Protein AF-A0A921LUE5-F1 (afdb_monomer)

Foldseek 3Di:
DFAEFADQDPVRHDFDFPAADPCLVQLLLLVVPDDFDDFDPAFDQDPVVRGTDPHTWTWDDDPRHIYTVNSSVRCVPTVGHTDPVVVVVSNVRRDDD

Structure (mmCIF, N/CA/C/O backbone):
data_AF-A0A921LUE5-F1
#
_entry.id   AF-A0A921LUE5-F1
#
loop_
_atom_site.group_PDB
_atom_site.id
_atom_site.type_symbol
_atom_site.label_atom_id
_atom_site.label_alt_id
_atom_site.label_comp_id
_atom_site.label_asym_id
_atom_site.label_entity_id
_atom_site.label_seq_id
_atom_site.pdbx_PDB_ins_code
_atom_site.Cartn_x
_atom_site.Cartn_y
_atom_site.Cartn_z
_atom_site.occupancy
_atom_site.B_iso_or_equiv
_atom_site.auth_seq_id
_atom_site.auth_comp_id
_atom_site.auth_asym_id
_atom_site.auth_atom_id
_atom_site.pdbx_PDB_model_num
ATOM 1 N N . MET A 1 1 ? 19.772 -0.036 3.857 1.00 71.12 1 MET A N 1
ATOM 2 C CA . MET A 1 1 ? 18.469 0.265 4.492 1.00 71.12 1 MET A CA 1
ATOM 3 C C . MET A 1 1 ? 17.383 -0.142 3.510 1.00 71.12 1 MET A C 1
ATOM 5 O O . MET A 1 1 ? 17.565 0.123 2.331 1.00 71.12 1 MET A O 1
ATOM 9 N N . MET A 1 2 ? 16.338 -0.847 3.949 1.00 83.44 2 MET A N 1
ATOM 10 C CA . MET A 1 2 ? 15.252 -1.265 3.049 1.00 83.44 2 MET A CA 1
ATOM 11 C C . MET A 1 2 ? 14.336 -0.094 2.714 1.00 83.44 2 MET A C 1
ATOM 13 O O . MET A 1 2 ? 14.054 0.728 3.591 1.00 83.44 2 MET A O 1
ATOM 17 N N . LYS A 1 3 ? 13.846 -0.056 1.474 1.00 91.00 3 LYS A N 1
ATOM 18 C CA . LYS A 1 3 ? 12.844 0.917 1.035 1.00 91.00 3 LYS A CA 1
ATOM 19 C C . LYS A 1 3 ? 11.456 0.489 1.522 1.00 91.00 3 LYS A C 1
ATOM 21 O O . LYS A 1 3 ? 11.153 -0.704 1.603 1.00 91.00 3 LYS A O 1
ATOM 26 N N . ARG A 1 4 ? 10.632 1.462 1.911 1.00 90.94 4 ARG A N 1
ATOM 27 C CA . ARG A 1 4 ? 9.293 1.251 2.481 1.00 90.94 4 ARG A CA 1
ATOM 28 C C . ARG A 1 4 ? 8.226 1.753 1.501 1.00 90.94 4 ARG A C 1
ATOM 30 O O . ARG A 1 4 ? 8.508 2.703 0.782 1.00 90.94 4 ARG A O 1
ATOM 37 N N . PRO A 1 5 ? 7.002 1.197 1.528 1.00 88.88 5 PRO A N 1
ATOM 38 C CA . PRO A 1 5 ? 5.896 1.666 0.694 1.00 88.88 5 PRO A CA 1
ATOM 39 C C . PRO A 1 5 ? 5.493 3.105 0.950 1.00 88.88 5 PRO A C 1
ATOM 41 O O . PRO A 1 5 ? 4.914 3.730 0.078 1.00 88.88 5 PRO A O 1
ATOM 44 N N . THR A 1 6 ? 5.762 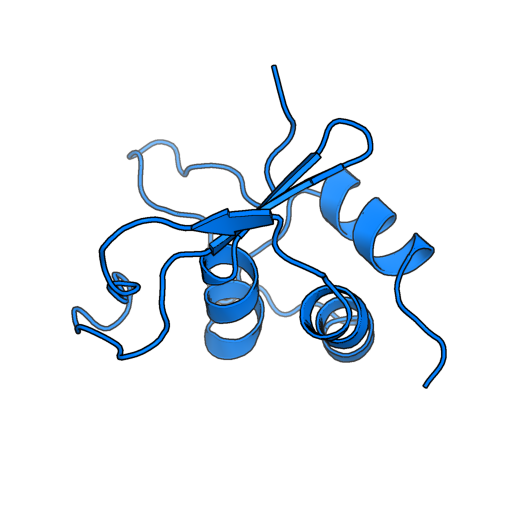3.621 2.146 1.00 87.69 6 THR A N 1
ATOM 45 C CA . THR A 1 6 ? 5.380 4.969 2.542 1.00 87.69 6 THR A CA 1
ATOM 46 C C . THR A 1 6 ? 6.549 5.693 3.185 1.00 87.69 6 THR A C 1
ATOM 48 O O . THR A 1 6 ? 7.343 5.115 3.935 1.00 87.69 6 THR A O 1
ATOM 51 N N . HIS A 1 7 ? 6.594 6.998 2.952 1.00 73.50 7 HIS A N 1
ATOM 52 C CA . HIS A 1 7 ? 7.379 7.912 3.763 1.00 73.50 7 HIS A CA 1
ATOM 53 C C . HIS A 1 7 ? 6.691 8.094 5.119 1.00 73.50 7 HIS A C 1
ATOM 55 O O . HIS A 1 7 ? 5.461 8.112 5.198 1.00 73.50 7 HIS A O 1
ATOM 61 N N . ARG A 1 8 ? 7.466 8.231 6.199 1.00 72.44 8 ARG A N 1
ATOM 62 C CA . ARG A 1 8 ? 6.918 8.817 7.428 1.00 72.44 8 ARG A CA 1
ATOM 63 C C . ARG A 1 8 ? 6.785 10.316 7.222 1.00 72.44 8 ARG A C 1
ATOM 65 O O . ARG A 1 8 ? 7.655 10.931 6.604 1.00 72.44 8 ARG A O 1
ATOM 72 N N . THR A 1 9 ? 5.712 10.894 7.736 1.00 71.81 9 THR A N 1
ATOM 73 C CA . THR A 1 9 ? 5.572 12.348 7.782 1.00 71.81 9 THR A CA 1
ATOM 74 C C . THR A 1 9 ?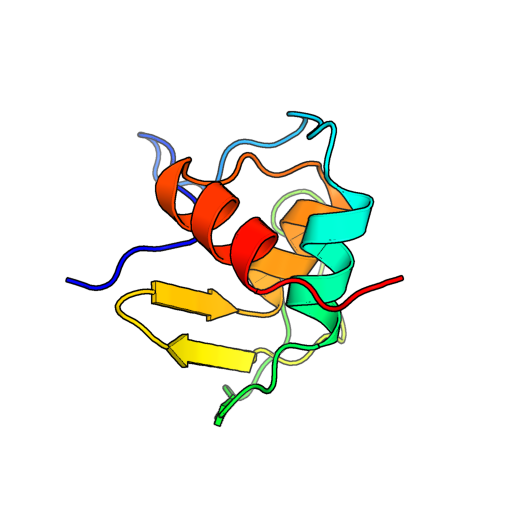 6.618 12.947 8.737 1.00 71.81 9 THR A C 1
ATOM 76 O O . THR A 1 9 ? 7.158 12.231 9.587 1.00 71.81 9 THR A O 1
ATOM 79 N N . PRO A 1 10 ? 6.941 14.251 8.621 1.00 69.88 10 PRO A N 1
ATOM 80 C CA . PRO A 1 10 ? 7.947 14.895 9.473 1.00 69.88 10 PRO A CA 1
ATOM 81 C C . PRO A 1 10 ? 7.654 14.813 10.980 1.00 69.88 10 PRO A C 1
ATOM 83 O O . PRO A 1 10 ? 8.580 14.818 11.785 1.00 69.88 10 PRO A O 1
ATOM 86 N N . ASP A 1 11 ? 6.380 14.714 11.358 1.00 74.62 11 ASP A N 1
ATOM 87 C CA . ASP A 1 11 ? 5.898 14.536 12.734 1.00 74.62 11 ASP A CA 1
ATOM 88 C C . ASP A 1 11 ? 5.876 13.063 13.193 1.00 74.62 11 ASP A C 1
ATOM 90 O O . ASP A 1 11 ? 5.495 12.761 14.322 1.00 74.62 11 ASP A O 1
ATOM 94 N N . GLY A 1 12 ? 6.318 12.136 12.340 1.00 69.94 12 GLY A N 1
ATOM 95 C CA . GLY A 1 12 ? 6.451 10.717 12.652 1.00 69.94 12 GLY A CA 1
ATOM 96 C C . GLY A 1 12 ? 5.189 9.881 12.437 1.00 69.94 12 GLY A C 1
ATOM 97 O O . GLY A 1 12 ? 5.252 8.670 12.686 1.00 69.94 12 GLY A O 1
ATOM 98 N N . ALA A 1 13 ? 4.091 10.476 11.955 1.00 76.31 13 ALA A N 1
ATOM 99 C CA . ALA A 1 13 ? 2.876 9.749 11.603 1.00 76.31 13 ALA A CA 1
ATOM 100 C C . ALA A 1 13 ? 3.090 8.796 10.409 1.00 76.31 13 ALA A C 1
ATOM 102 O O . ALA A 1 13 ? 4.021 8.918 9.597 1.00 76.31 13 ALA A O 1
ATOM 103 N N . TYR A 1 14 ? 2.240 7.772 10.345 1.00 79.75 14 TYR A N 1
ATOM 104 C CA . TYR A 1 14 ? 2.334 6.734 9.329 1.00 79.75 14 TYR A CA 1
ATOM 105 C C . TYR A 1 14 ? 1.723 7.204 8.009 1.00 79.75 14 TYR A C 1
ATOM 107 O O . TYR A 1 14 ? 0.518 7.113 7.830 1.00 79.75 14 TYR A O 1
ATOM 115 N N . GLY A 1 15 ? 2.557 7.648 7.071 1.00 85.06 15 GLY A N 1
ATOM 116 C CA . GLY A 1 15 ? 2.140 7.954 5.702 1.00 85.06 15 GLY A CA 1
ATOM 117 C C . GLY A 1 15 ? 1.297 9.214 5.519 1.00 85.06 15 GLY A C 1
ATOM 118 O O . GLY A 1 15 ? 0.910 9.894 6.464 1.00 85.06 15 GLY A O 1
ATOM 119 N N . VAL A 1 16 ? 1.056 9.547 4.250 1.00 89.62 16 VAL A N 1
ATOM 120 C CA . VAL A 1 16 ? 0.207 10.668 3.819 1.00 89.62 16 VAL A CA 1
ATOM 121 C C . VAL A 1 16 ? -1.057 10.081 3.204 1.00 89.62 16 VAL A C 1
ATOM 123 O O . VAL A 1 16 ? -0.963 9.320 2.249 1.00 89.62 16 VAL A O 1
ATOM 126 N N . PHE A 1 17 ? -2.232 10.415 3.732 1.00 92.56 17 PHE A N 1
ATOM 127 C CA . PHE A 1 17 ? -3.512 9.840 3.295 1.00 92.56 17 PHE A CA 1
ATOM 128 C C . PHE A 1 17 ? -4.293 10.761 2.354 1.00 92.56 17 PHE A C 1
ATOM 130 O O . PHE A 1 17 ? -3.945 11.929 2.166 1.00 92.56 17 PHE A O 1
ATOM 137 N N . HIS A 1 18 ? -5.382 10.229 1.793 1.00 93.31 18 HIS A N 1
ATOM 138 C CA . HIS A 1 18 ? -6.299 10.925 0.890 1.00 93.31 18 HIS A CA 1
ATOM 139 C C . HIS A 1 18 ? -5.603 11.436 -0.379 1.00 93.31 18 HIS A C 1
ATOM 141 O O . HIS A 1 18 ? -5.862 12.542 -0.861 1.00 93.31 18 HIS A O 1
ATOM 147 N N . LYS A 1 19 ? -4.700 10.613 -0.924 1.00 94.25 19 LYS A N 1
ATOM 148 C CA . LYS A 1 19 ? -3.983 10.833 -2.182 1.00 94.25 19 LYS A CA 1
ATOM 149 C C . LYS A 1 19 ? -4.336 9.711 -3.165 1.00 94.25 19 LYS A C 1
ATOM 151 O O . LYS A 1 19 ? -3.595 8.736 -3.254 1.00 94.25 19 LYS A O 1
ATOM 156 N N . PRO A 1 20 ? -5.471 9.824 -3.884 1.00 95.62 20 PRO A N 1
ATOM 157 C CA . PRO A 1 20 ? -5.911 8.789 -4.812 1.00 95.62 20 PRO A CA 1
ATOM 158 C C . PRO A 1 20 ? -4.842 8.458 -5.854 1.00 95.62 20 PRO A C 1
ATOM 160 O O . PRO A 1 20 ? -4.208 9.357 -6.409 1.00 95.62 20 PRO A O 1
ATOM 163 N N . ASP A 1 21 ? -4.692 7.169 -6.146 1.00 97.38 21 ASP A N 1
ATOM 164 C CA . ASP A 1 21 ? -3.789 6.662 -7.175 1.00 97.38 21 ASP A CA 1
ATOM 165 C C . ASP A 1 21 ? -4.597 6.148 -8.375 1.00 97.38 21 ASP A C 1
ATOM 167 O O . ASP A 1 21 ? -5.494 5.315 -8.220 1.00 97.38 21 ASP A O 1
ATOM 171 N N . ALA A 1 22 ? -4.280 6.630 -9.578 1.00 97.94 22 ALA A N 1
ATOM 172 C CA . ALA A 1 22 ? -4.963 6.223 -10.806 1.00 97.94 22 ALA A CA 1
ATOM 173 C C . ALA A 1 22 ? -4.837 4.713 -11.087 1.00 97.94 22 ALA A C 1
ATOM 175 O O . ALA A 1 22 ? -5.735 4.121 -11.682 1.00 97.94 22 ALA A O 1
ATOM 176 N N . ASP A 1 23 ? -3.767 4.076 -10.605 1.00 98.31 23 ASP A N 1
ATOM 177 C CA . ASP A 1 23 ? -3.502 2.650 -10.791 1.00 98.31 23 ASP A CA 1
ATOM 178 C C . ASP A 1 23 ? -3.887 1.803 -9.564 1.00 98.31 23 ASP A C 1
ATOM 180 O O . ASP A 1 23 ? -3.482 0.640 -9.452 1.00 98.31 23 ASP A O 1
ATOM 184 N N . LYS A 1 24 ? -4.695 2.345 -8.637 1.00 98.12 24 LYS A N 1
ATOM 185 C CA . LYS A 1 24 ? -5.053 1.698 -7.361 1.00 98.12 24 LYS A CA 1
ATOM 186 C C . LYS A 1 24 ? -5.466 0.239 -7.511 1.00 98.12 24 LYS A C 1
ATOM 188 O O . LYS A 1 24 ? -4.974 -0.613 -6.781 1.00 98.12 24 LYS A O 1
ATOM 193 N N . GLN A 1 25 ? -6.330 -0.078 -8.474 1.00 98.31 25 GLN A N 1
ATOM 194 C CA . GLN A 1 25 ? -6.796 -1.454 -8.679 1.00 98.31 25 GLN A CA 1
ATOM 195 C C . GLN A 1 25 ? -5.658 -2.413 -9.053 1.00 98.31 25 GLN A C 1
ATOM 197 O O . GLN A 1 25 ? -5.623 -3.548 -8.583 1.00 98.31 25 GLN A O 1
ATOM 202 N N . ARG A 1 26 ? -4.711 -1.964 -9.882 1.00 98.44 26 A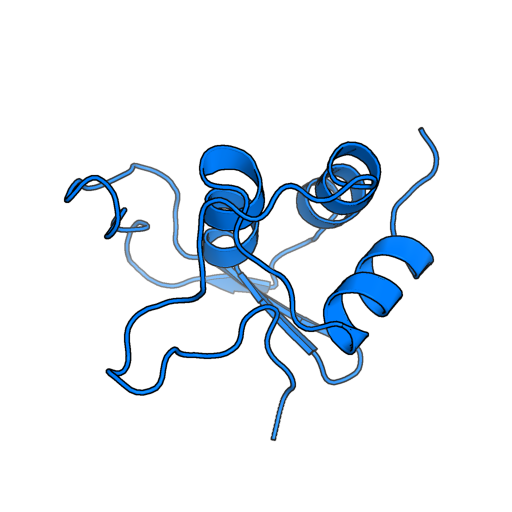RG A N 1
ATOM 203 C CA . ARG A 1 26 ? -3.556 -2.768 -10.292 1.00 98.44 26 ARG A CA 1
ATOM 204 C C . ARG A 1 26 ? -2.578 -2.956 -9.137 1.00 98.44 26 ARG A C 1
ATOM 206 O O . ARG A 1 26 ? -2.121 -4.069 -8.907 1.00 98.44 26 ARG A O 1
ATOM 213 N N . ILE A 1 27 ? -2.324 -1.905 -8.366 1.00 98.50 27 ILE A N 1
ATOM 214 C CA . ILE A 1 27 ? -1.480 -1.980 -7.166 1.00 98.50 27 ILE A CA 1
ATOM 215 C C . ILE A 1 27 ? -2.124 -2.886 -6.103 1.00 98.50 27 ILE A C 1
ATOM 217 O O . ILE A 1 27 ? -1.437 -3.686 -5.472 1.00 98.50 27 ILE A O 1
ATOM 221 N N . MET A 1 28 ? -3.452 -2.857 -5.954 1.00 98.31 28 MET A N 1
ATOM 222 C CA . MET A 1 28 ? -4.154 -3.782 -5.059 1.00 98.31 28 MET A CA 1
ATOM 223 C C . MET A 1 28 ? -4.021 -5.241 -5.490 1.00 98.31 28 MET A C 1
ATOM 225 O O . MET A 1 28 ? -3.908 -6.106 -4.627 1.00 98.31 28 MET A O 1
ATOM 229 N N . ARG A 1 29 ? -3.956 -5.544 -6.794 1.00 98.50 29 ARG A N 1
ATOM 230 C CA . ARG A 1 29 ? -3.640 -6.910 -7.245 1.00 98.50 29 ARG A CA 1
ATOM 231 C C . ARG A 1 29 ? -2.254 -7.358 -6.786 1.00 98.50 29 ARG A C 1
ATOM 233 O O . ARG A 1 29 ? -2.116 -8.494 -6.346 1.00 98.50 29 ARG A O 1
ATOM 240 N N . PHE A 1 30 ? -1.253 -6.478 -6.830 1.00 98.31 30 PHE A N 1
ATOM 241 C CA . PHE A 1 30 ? 0.075 -6.770 -6.283 1.00 98.31 30 PHE A CA 1
ATOM 242 C C . PHE A 1 30 ? 0.023 -7.065 -4.774 1.00 98.31 30 PHE A C 1
ATOM 244 O O . PHE A 1 30 ? 0.567 -8.075 -4.321 1.00 98.31 30 PHE A O 1
ATOM 251 N N . PHE A 1 31 ? -0.672 -6.233 -3.990 1.00 97.69 31 PHE A N 1
ATOM 252 C CA . PHE A 1 31 ? -0.820 -6.478 -2.553 1.00 97.69 31 PHE A CA 1
ATOM 253 C C . PHE A 1 31 ? -1.561 -7.786 -2.261 1.00 97.69 31 PHE A C 1
ATOM 255 O O . PHE A 1 31 ? -1.094 -8.578 -1.449 1.00 97.69 31 PHE A O 1
ATOM 262 N N . ASN A 1 32 ? -2.659 -8.059 -2.964 1.00 96.88 32 ASN A N 1
ATOM 263 C CA . ASN A 1 32 ? -3.456 -9.272 -2.771 1.00 96.88 32 ASN A CA 1
ATOM 264 C C . ASN A 1 32 ? -2.705 -10.549 -3.178 1.00 96.88 32 ASN A C 1
ATOM 266 O O . ASN A 1 32 ? -2.936 -11.604 -2.595 1.00 96.88 32 ASN A O 1
ATOM 270 N N . ALA A 1 33 ? -1.800 -10.459 -4.155 1.00 96.81 33 ALA A N 1
ATOM 271 C CA . ALA A 1 33 ? -0.935 -11.562 -4.569 1.00 96.81 33 ALA A CA 1
ATOM 272 C C . ALA A 1 33 ? 0.330 -11.709 -3.701 1.00 96.81 33 ALA A C 1
ATOM 274 O O . ALA A 1 33 ? 1.096 -12.661 -3.873 1.00 96.81 33 ALA A O 1
ATOM 275 N N . SER A 1 34 ? 0.585 -10.776 -2.778 1.00 95.81 34 SER A N 1
ATOM 276 C CA . SER A 1 34 ? 1.761 -10.832 -1.912 1.00 95.81 34 SER A CA 1
ATOM 277 C C . SER A 1 34 ? 1.658 -11.999 -0.930 1.00 95.81 34 SER A C 1
ATOM 279 O O . SER A 1 34 ? 0.665 -12.167 -0.228 1.00 95.81 34 SER A O 1
ATOM 281 N N . THR A 1 35 ? 2.724 -12.792 -0.841 1.00 94.56 35 THR A N 1
ATOM 282 C CA . THR A 1 35 ? 2.894 -13.799 0.215 1.00 94.56 35 THR A CA 1
ATOM 283 C C . THR A 1 35 ? 3.721 -13.195 1.342 1.00 94.56 35 THR A C 1
ATOM 285 O O . THR A 1 35 ? 4.796 -12.659 1.077 1.00 94.56 35 THR A O 1
ATOM 288 N N . TYR A 1 36 ? 3.228 -13.291 2.575 1.00 94.38 36 TYR A N 1
ATOM 289 C CA . TYR A 1 36 ? 3.916 -12.803 3.770 1.00 94.38 36 TYR A CA 1
ATOM 290 C C . TYR A 1 36 ? 4.685 -13.933 4.461 1.00 94.38 36 TYR A C 1
ATOM 292 O O . TYR A 1 36 ? 4.157 -15.034 4.616 1.00 94.38 36 TYR A O 1
ATOM 300 N N . ASP A 1 37 ? 5.919 -13.655 4.875 1.00 93.56 37 ASP A N 1
ATOM 301 C CA . ASP A 1 37 ? 6.847 -14.612 5.493 1.00 93.56 37 ASP A CA 1
ATOM 302 C C . ASP A 1 37 ? 7.203 -14.257 6.949 1.00 93.56 37 ASP A C 1
ATOM 304 O O . ASP A 1 37 ? 7.755 -15.087 7.672 1.00 93.56 37 ASP A O 1
ATOM 308 N N . ILE A 1 38 ? 6.832 -13.059 7.414 1.00 93.81 38 ILE A N 1
ATOM 309 C CA . ILE A 1 38 ? 7.057 -12.584 8.782 1.00 93.81 38 ILE A CA 1
ATOM 310 C C . ILE A 1 38 ? 5.713 -12.264 9.438 1.00 93.81 38 ILE A C 1
ATOM 312 O O . ILE A 1 38 ? 4.932 -11.478 8.904 1.00 93.81 38 ILE A O 1
ATOM 316 N N . PHE A 1 39 ? 5.472 -12.808 10.633 1.00 94.88 39 PHE A N 1
ATOM 317 C CA . PHE A 1 39 ? 4.244 -12.595 11.406 1.00 94.88 39 PHE A CA 1
ATOM 318 C C . PHE A 1 39 ? 4.565 -12.108 12.818 1.00 94.88 39 PHE A C 1
ATOM 320 O O . PHE A 1 39 ? 5.489 -12.607 13.461 1.00 94.88 39 PHE A O 1
ATOM 327 N N . ALA A 1 40 ? 3.782 -11.151 13.313 1.00 91.94 40 ALA A N 1
ATOM 328 C CA . ALA A 1 40 ? 3.864 -10.677 14.690 1.00 91.94 40 ALA A CA 1
ATOM 329 C C . ALA A 1 40 ? 2.622 -11.099 15.488 1.00 91.94 40 ALA A C 1
ATOM 331 O O . ALA A 1 40 ? 1.517 -11.184 14.951 1.00 91.94 40 ALA A O 1
ATOM 332 N N . ALA A 1 41 ? 2.798 -11.329 16.792 1.00 91.62 41 ALA A N 1
ATOM 333 C CA . ALA A 1 41 ? 1.685 -11.554 17.705 1.00 91.62 41 ALA A CA 1
ATOM 334 C C . ALA A 1 41 ? 0.926 -10.234 17.914 1.00 91.62 41 ALA A C 1
ATOM 336 O O . ALA A 1 41 ? 1.346 -9.380 18.692 1.00 91.62 41 ALA A O 1
ATOM 337 N N . GLY A 1 42 ? -0.169 -10.053 17.179 1.00 93.31 42 GLY A N 1
ATOM 338 C CA . GLY A 1 42 ? -1.010 -8.868 17.277 1.00 93.31 42 GLY A CA 1
ATOM 339 C C . GLY A 1 42 ? -1.811 -8.598 16.011 1.00 93.31 42 GLY A C 1
ATOM 340 O O . GLY A 1 42 ? -1.659 -9.272 14.989 1.00 93.31 42 GLY A O 1
ATOM 341 N N . TYR A 1 43 ? -2.657 -7.578 16.098 1.00 95.31 43 TYR A N 1
ATOM 342 C CA . TYR A 1 43 ? -3.487 -7.111 14.998 1.00 95.31 43 TYR A CA 1
ATOM 343 C C . TYR A 1 43 ? -3.131 -5.673 14.627 1.00 95.31 43 TYR A C 1
ATOM 345 O O . TYR A 1 43 ? -2.594 -4.916 15.437 1.00 95.31 43 TYR A O 1
ATOM 353 N N . LEU A 1 44 ? -3.437 -5.289 13.392 1.00 94.12 44 LEU A N 1
ATOM 354 C CA . LEU A 1 44 ? -3.311 -3.914 12.932 1.00 94.12 44 LEU A CA 1
ATOM 355 C C . LEU A 1 44 ? -4.211 -2.997 13.769 1.00 94.12 44 LEU A C 1
ATOM 357 O O . LEU A 1 44 ? -5.417 -3.234 13.879 1.00 94.12 44 LEU A O 1
ATOM 361 N N . PHE A 1 45 ? -3.630 -1.922 14.299 1.00 93.44 45 PHE A N 1
ATOM 362 C CA . PHE A 1 45 ? -4.367 -0.777 14.826 1.00 93.44 45 PHE A CA 1
ATOM 363 C C . PHE A 1 45 ? -4.510 0.286 13.730 1.00 93.44 45 PHE A C 1
ATOM 365 O O . PHE A 1 45 ? -3.524 0.696 13.109 1.00 93.44 45 PHE A O 1
ATOM 372 N N . ASP A 1 46 ? -5.750 0.678 13.456 1.00 93.75 46 ASP A N 1
ATOM 373 C CA . ASP A 1 46 ? -6.108 1.696 12.475 1.00 93.75 46 ASP A CA 1
ATOM 374 C C . ASP A 1 46 ? -5.971 3.073 13.131 1.00 93.75 46 ASP A C 1
ATOM 376 O O . ASP A 1 46 ? -6.881 3.534 13.816 1.00 93.75 46 ASP A O 1
ATOM 380 N N . GLU A 1 47 ? -4.816 3.7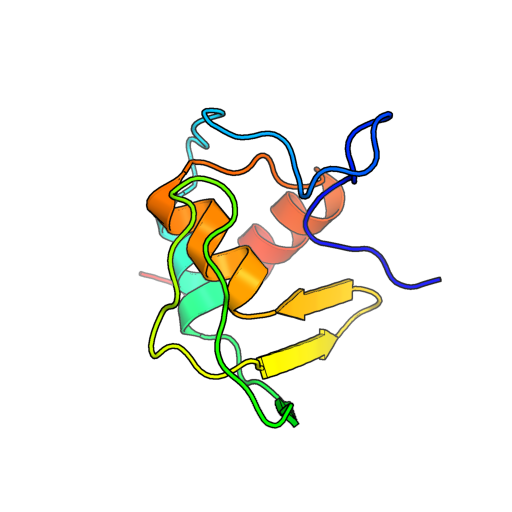07 12.947 1.00 89.12 47 GLU A N 1
ATOM 381 C CA . GLU A 1 47 ? -4.455 4.999 13.541 1.00 89.12 47 GLU A CA 1
ATOM 382 C C . GLU A 1 47 ? -5.304 6.147 12.986 1.00 89.12 47 GLU A C 1
ATOM 384 O O . GLU A 1 47 ? -5.537 7.124 13.691 1.00 89.12 47 GLU A O 1
ATOM 389 N N . VAL A 1 48 ? -5.821 6.016 11.759 1.00 89.62 48 VAL A N 1
ATOM 390 C CA . VAL A 1 48 ? -6.684 7.031 11.135 1.00 89.62 48 VAL A CA 1
ATOM 391 C C . VAL A 1 48 ? -8.072 7.027 11.779 1.00 89.62 48 VAL A C 1
ATOM 393 O O . VAL A 1 48 ? -8.643 8.084 12.030 1.00 89.62 48 VAL A O 1
ATOM 396 N N . ALA A 1 49 ? -8.618 5.843 12.070 1.00 92.38 49 ALA A N 1
ATOM 397 C CA . ALA A 1 49 ? -9.928 5.695 12.710 1.00 92.38 49 ALA A CA 1
ATOM 398 C C . ALA A 1 49 ? -9.871 5.516 14.240 1.00 92.38 49 ALA A C 1
ATOM 400 O O . ALA A 1 49 ? -10.923 5.446 14.873 1.00 92.38 49 ALA A O 1
ATOM 401 N N . GLY A 1 50 ? -8.678 5.391 14.828 1.00 93.12 50 GLY A N 1
ATOM 402 C CA . GLY A 1 50 ? -8.474 5.150 16.257 1.00 93.12 50 GLY A CA 1
ATOM 403 C C . GLY A 1 50 ? -9.051 3.822 16.759 1.00 93.12 50 GLY A C 1
ATOM 404 O O . GLY A 1 50 ? -9.598 3.781 17.860 1.00 93.12 50 GLY A O 1
ATOM 405 N N . LYS A 1 51 ? -8.987 2.743 15.963 1.00 95.19 51 LYS A N 1
ATOM 406 C CA . LYS A 1 51 ? -9.634 1.461 16.306 1.00 95.19 51 LYS A CA 1
ATOM 407 C C . LYS A 1 51 ? -8.770 0.232 16.047 1.00 95.19 51 LYS A C 1
ATOM 409 O O . LYS A 1 51 ? -8.002 0.177 15.090 1.00 95.19 51 LYS A O 1
ATOM 414 N N . GLU A 1 52 ? -8.976 -0.805 16.851 1.00 93.19 52 GLU A N 1
ATOM 415 C CA . GLU A 1 52 ? -8.403 -2.126 16.597 1.00 93.19 52 GLU A CA 1
ATOM 416 C C . GLU A 1 52 ? -9.088 -2.815 15.412 1.00 93.19 52 GLU A C 1
ATOM 418 O O . GLU A 1 52 ? -10.297 -2.690 15.187 1.00 93.19 52 GLU A O 1
ATOM 423 N N . THR A 1 53 ? -8.305 -3.576 14.653 1.00 95.19 53 THR A N 1
ATOM 424 C CA . THR A 1 53 ? -8.814 -4.485 13.625 1.00 95.19 53 THR A CA 1
ATOM 425 C C . THR A 1 53 ? -8.591 -5.937 14.046 1.00 95.19 53 THR A C 1
ATOM 427 O O . THR A 1 53 ? -7.958 -6.218 15.059 1.00 95.19 53 THR A O 1
ATOM 430 N N . ARG A 1 54 ? -9.103 -6.881 13.251 1.00 95.62 54 ARG A N 1
ATOM 431 C CA . ARG A 1 54 ? -8.779 -8.313 13.374 1.00 95.62 54 ARG A CA 1
ATOM 432 C C . ARG A 1 54 ? -7.823 -8.790 12.281 1.00 95.62 54 ARG A C 1
ATOM 434 O O . ARG A 1 54 ? -7.739 -9.984 12.018 1.00 95.62 54 ARG A O 1
ATOM 441 N N . ILE A 1 55 ? -7.135 -7.863 11.616 1.00 95.06 55 ILE A N 1
ATOM 442 C CA . ILE A 1 55 ? -6.165 -8.173 10.565 1.00 95.06 55 ILE A CA 1
ATOM 443 C C . ILE A 1 55 ? -4.833 -8.474 11.261 1.00 95.06 55 ILE A C 1
ATOM 445 O O . ILE A 1 55 ? -4.313 -7.574 11.923 1.00 95.06 55 ILE A O 1
ATOM 449 N N . PRO A 1 56 ? -4.293 -9.707 11.186 1.00 95.25 56 PRO A N 1
ATOM 450 C CA . PRO A 1 56 ? -3.017 -10.048 11.820 1.00 95.25 56 PRO A CA 1
ATOM 451 C C . PRO A 1 56 ? -1.896 -9.157 11.295 1.00 95.25 56 PRO A C 1
ATOM 453 O O . PRO A 1 56 ? -1.980 -8.710 10.163 1.00 95.25 56 PRO A O 1
ATOM 456 N N . LEU A 1 57 ? -0.831 -8.914 12.050 1.00 95.00 57 LEU A N 1
ATOM 457 C CA . LEU A 1 57 ? 0.323 -8.187 11.513 1.00 95.00 57 LEU A CA 1
ATOM 458 C C . LEU A 1 57 ? 1.249 -9.135 10.750 1.00 95.00 57 LEU A C 1
ATOM 460 O O . LEU A 1 57 ? 1.827 -10.051 11.339 1.00 95.00 57 LEU A O 1
ATOM 464 N N . ALA A 1 58 ? 1.403 -8.888 9.448 1.00 96.69 58 ALA A N 1
ATOM 465 C CA . ALA A 1 58 ? 2.265 -9.674 8.576 1.00 96.69 58 ALA A CA 1
ATOM 466 C C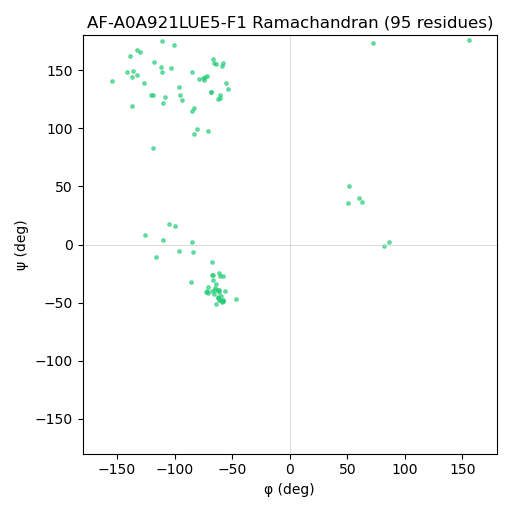 . ALA A 1 58 ? 3.073 -8.778 7.632 1.00 96.69 58 ALA A C 1
ATOM 468 O O . ALA A 1 58 ? 2.592 -7.736 7.175 1.00 96.69 58 ALA A O 1
ATOM 469 N N . ALA A 1 59 ? 4.308 -9.179 7.348 1.00 96.56 59 ALA A N 1
ATOM 470 C CA . ALA A 1 59 ? 5.234 -8.450 6.498 1.00 96.56 59 ALA A CA 1
ATOM 471 C C . ALA A 1 59 ? 6.008 -9.386 5.572 1.00 96.56 59 ALA A C 1
ATOM 473 O O . ALA A 1 59 ? 6.039 -10.599 5.771 1.00 96.56 59 ALA A O 1
ATOM 474 N N . VAL A 1 60 ? 6.586 -8.785 4.538 1.00 96.44 60 VAL A N 1
ATOM 475 C CA . VAL A 1 60 ? 7.487 -9.432 3.592 1.00 96.44 60 VAL A CA 1
ATOM 476 C C . VAL A 1 60 ? 8.607 -8.482 3.211 1.00 96.44 60 VAL A C 1
ATOM 478 O O . VAL A 1 60 ? 8.426 -7.261 3.160 1.00 96.44 60 VAL A O 1
ATOM 481 N N . GLN A 1 61 ? 9.769 -9.061 2.938 1.00 95.19 61 GLN A N 1
ATOM 482 C CA . GLN A 1 61 ? 10.900 -8.376 2.338 1.00 95.19 61 GLN A CA 1
ATOM 483 C C . GLN A 1 61 ? 11.238 -9.028 0.997 1.00 95.19 61 GLN A C 1
ATOM 485 O O . GLN A 1 61 ? 11.435 -10.238 0.915 1.00 95.19 61 GLN A O 1
ATOM 490 N N . ARG A 1 62 ? 11.347 -8.222 -0.061 1.00 95.50 62 ARG A N 1
ATOM 491 C CA . ARG A 1 62 ? 11.708 -8.693 -1.402 1.00 95.50 62 ARG A CA 1
ATOM 492 C C . ARG A 1 62 ? 12.352 -7.573 -2.209 1.00 95.50 62 ARG A C 1
ATOM 494 O O . ARG A 1 62 ? 11.932 -6.428 -2.097 1.00 95.50 62 ARG A O 1
ATOM 501 N N . ASP A 1 63 ? 13.378 -7.898 -2.991 1.00 94.88 63 ASP A N 1
ATOM 502 C CA . ASP A 1 63 ? 14.014 -6.989 -3.961 1.00 94.88 63 ASP A CA 1
ATOM 503 C C . ASP A 1 63 ? 14.421 -5.614 -3.393 1.00 94.88 63 ASP A C 1
ATOM 505 O O . ASP A 1 63 ? 14.338 -4.586 -4.056 1.00 94.88 63 ASP A O 1
ATOM 509 N N . GLY A 1 64 ? 14.857 -5.581 -2.129 1.00 95.00 64 GLY A N 1
ATOM 510 C CA . GLY A 1 64 ? 15.257 -4.344 -1.443 1.00 95.00 64 GLY A CA 1
ATOM 511 C C . GLY A 1 64 ? 14.104 -3.519 -0.853 1.00 95.00 64 GLY A C 1
ATOM 512 O O . GLY A 1 64 ? 14.361 -2.514 -0.179 1.00 95.00 64 GLY A O 1
ATOM 513 N N . PHE A 1 65 ? 12.861 -3.966 -1.026 1.00 96.12 65 PHE A N 1
ATOM 514 C CA . PHE A 1 65 ? 11.661 -3.394 -0.424 1.00 96.12 65 PHE A CA 1
ATOM 515 C C . PHE A 1 65 ? 11.167 -4.237 0.754 1.00 96.12 65 PHE A C 1
ATOM 517 O O . PHE A 1 65 ? 11.360 -5.453 0.797 1.00 96.12 65 PHE A O 1
ATOM 524 N N . ALA A 1 66 ? 10.503 -3.592 1.712 1.00 95.19 66 ALA A N 1
ATOM 525 C CA . ALA A 1 66 ? 9.795 -4.275 2.790 1.00 95.19 66 ALA A CA 1
ATOM 526 C C . ALA A 1 66 ? 8.437 -3.633 3.051 1.00 95.19 66 ALA A C 1
ATOM 528 O O . ALA A 1 66 ? 8.368 -2.470 3.462 1.00 95.19 66 ALA A O 1
ATOM 529 N N . TRP A 1 67 ? 7.376 -4.415 2.876 1.00 96.06 67 TRP A N 1
ATOM 530 C CA . TRP A 1 67 ? 5.993 -3.986 3.051 1.00 96.06 67 TRP A CA 1
ATOM 531 C C . TRP A 1 67 ? 5.220 -4.955 3.931 1.00 96.06 67 TRP A C 1
ATOM 533 O O . TRP A 1 67 ? 5.649 -6.071 4.221 1.00 96.06 67 TRP A O 1
ATOM 543 N N . SER A 1 68 ? 4.067 -4.497 4.381 1.00 95.81 68 SER A N 1
ATOM 544 C CA . SER A 1 68 ? 3.186 -5.226 5.275 1.00 95.81 68 SER A CA 1
ATOM 545 C C . SER A 1 68 ? 1.751 -5.173 4.785 1.00 95.81 68 SER A C 1
ATOM 547 O O . SER A 1 68 ? 1.386 -4.375 3.920 1.00 95.81 68 SER A O 1
ATOM 549 N N . ASN A 1 69 ? 0.901 -6.004 5.370 1.00 95.62 69 ASN A N 1
ATOM 550 C CA . ASN A 1 69 ? -0.536 -5.878 5.163 1.00 95.62 69 ASN A CA 1
ATOM 551 C C . ASN A 1 69 ? -1.122 -4.598 5.783 1.00 95.62 69 ASN A C 1
ATOM 553 O O . ASN A 1 69 ? -2.213 -4.184 5.401 1.00 95.62 69 ASN A O 1
ATOM 557 N N . ARG A 1 70 ? -0.375 -3.920 6.666 1.00 95.19 70 ARG A N 1
ATOM 558 C CA . ARG A 1 70 ? -0.686 -2.558 7.106 1.00 95.19 70 ARG A CA 1
ATOM 559 C C . ARG A 1 70 ? -0.568 -1.550 5.967 1.00 95.19 70 ARG A C 1
ATOM 561 O O . ARG A 1 70 ? -1.460 -0.721 5.818 1.00 95.19 70 ARG A O 1
ATOM 568 N N . ASP A 1 71 ? 0.465 -1.653 5.137 1.00 96.31 71 ASP A N 1
ATOM 569 C CA . ASP A 1 71 ? 0.609 -0.806 3.946 1.00 96.31 71 ASP A CA 1
ATOM 570 C C . ASP A 1 71 ? -0.532 -1.039 2.954 1.00 96.31 71 ASP A C 1
ATOM 572 O O . ASP A 1 71 ? -1.154 -0.079 2.501 1.00 96.31 71 ASP A O 1
ATOM 576 N N . ALA A 1 72 ? -0.854 -2.310 2.686 1.00 97.12 72 ALA A N 1
ATOM 577 C CA . ALA A 1 72 ? -1.970 -2.692 1.822 1.00 97.12 72 ALA A CA 1
ATOM 578 C C . ALA A 1 72 ? -3.304 -2.124 2.335 1.00 97.12 72 ALA A C 1
ATOM 580 O O . ALA A 1 72 ? -4.035 -1.482 1.586 1.00 97.12 72 ALA A O 1
ATOM 581 N N . TYR A 1 73 ? -3.582 -2.295 3.631 1.00 96.88 73 TYR A N 1
ATOM 582 C CA . TYR A 1 73 ? -4.795 -1.794 4.277 1.00 96.88 73 TYR A CA 1
ATOM 583 C C . TYR A 1 73 ? -4.943 -0.276 4.146 1.00 96.88 73 TYR A C 1
ATOM 585 O O . TYR A 1 73 ? -6.010 0.218 3.779 1.00 96.88 73 TYR A O 1
ATOM 593 N N . TYR A 1 74 ? -3.883 0.482 4.437 1.00 96.50 74 TYR A N 1
ATOM 594 C CA . TYR A 1 74 ? -3.938 1.940 4.360 1.00 96.50 74 TYR A CA 1
ATOM 595 C C . TYR A 1 74 ? -4.014 2.452 2.919 1.00 96.50 74 TYR A C 1
ATOM 597 O O . TYR A 1 74 ? -4.738 3.415 2.657 1.00 96.50 74 TYR A O 1
ATOM 605 N N . PHE A 1 75 ? -3.326 1.800 1.980 1.00 97.50 75 PHE A N 1
ATOM 606 C CA . PHE A 1 75 ? -3.444 2.110 0.557 1.00 97.50 75 PHE A CA 1
ATOM 607 C C . PHE A 1 75 ? -4.874 1.875 0.050 1.00 97.50 75 PHE A C 1
ATOM 609 O O . PHE A 1 75 ? -5.471 2.753 -0.575 1.00 97.50 75 PHE A O 1
ATOM 616 N N . GLU A 1 76 ? -5.465 0.726 0.383 1.00 97.88 76 GLU A N 1
ATOM 617 C CA . GLU A 1 76 ? -6.825 0.376 -0.022 1.00 97.88 76 GLU A CA 1
ATOM 618 C C . GLU A 1 76 ? -7.864 1.321 0.582 1.00 97.88 76 GLU A C 1
ATOM 620 O O . GLU A 1 76 ? -8.716 1.863 -0.126 1.00 97.88 76 GLU A O 1
ATOM 625 N N . LYS A 1 77 ? -7.807 1.521 1.897 1.00 97.12 77 LYS A N 1
ATOM 626 C CA . LYS A 1 77 ? -8.890 2.167 2.634 1.00 97.12 77 LYS A CA 1
ATOM 627 C C . LYS A 1 77 ? -8.807 3.689 2.634 1.00 97.12 77 LYS A C 1
ATOM 629 O O . LYS A 1 77 ? -9.845 4.345 2.671 1.00 97.12 77 LYS A O 1
ATOM 634 N N . TYR A 1 78 ? -7.599 4.244 2.617 1.00 96.31 78 TYR A N 1
ATOM 635 C CA . TYR A 1 78 ? -7.380 5.671 2.862 1.00 96.31 78 TYR A CA 1
ATOM 636 C C . TYR A 1 78 ? -6.600 6.381 1.764 1.00 96.31 78 TYR A C 1
ATOM 638 O O . TYR A 1 78 ? -6.233 7.539 1.955 1.00 96.31 78 TYR A O 1
ATOM 646 N N . ASP A 1 79 ? -6.346 5.719 0.632 1.00 96.75 79 ASP A N 1
ATOM 647 C CA . ASP A 1 79 ? -5.547 6.280 -0.459 1.00 96.75 79 ASP A CA 1
ATOM 648 C C . ASP A 1 79 ? -4.201 6.804 0.068 1.00 96.75 79 ASP A C 1
ATOM 650 O O . ASP A 1 79 ? -3.839 7.969 -0.114 1.00 96.75 79 ASP A O 1
ATOM 654 N N . MET A 1 80 ? -3.505 5.954 0.832 1.00 96.12 80 MET A N 1
ATOM 655 C CA . MET A 1 80 ? -2.166 6.261 1.324 1.00 96.12 80 MET A CA 1
ATOM 656 C C . MET A 1 80 ? -1.224 6.482 0.139 1.00 96.12 80 MET A C 1
ATOM 658 O O . MET A 1 80 ? -1.090 5.619 -0.723 1.00 96.12 80 MET A O 1
ATOM 662 N N . GLN A 1 81 ? -0.542 7.620 0.110 1.00 95.69 81 GLN A N 1
ATOM 663 C CA . GLN A 1 81 ? 0.467 7.913 -0.893 1.00 95.69 81 GLN A CA 1
ATOM 664 C C . GLN A 1 81 ? 1.616 6.913 -0.781 1.00 95.69 81 GLN A C 1
ATOM 666 O O . GLN A 1 81 ? 2.240 6.786 0.275 1.00 95.69 81 GLN A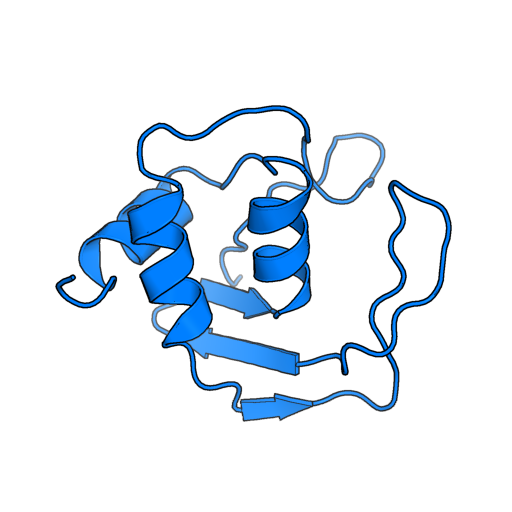 O 1
ATOM 671 N N . LEU A 1 82 ? 1.920 6.251 -1.893 1.00 95.94 82 LEU A N 1
ATOM 672 C CA . LEU A 1 82 ? 3.081 5.383 -1.982 1.00 95.94 82 LEU A CA 1
ATOM 673 C C . LEU A 1 82 ? 4.339 6.177 -2.330 1.00 95.94 82 LEU A C 1
ATOM 675 O O . LEU A 1 82 ? 4.295 7.176 -3.05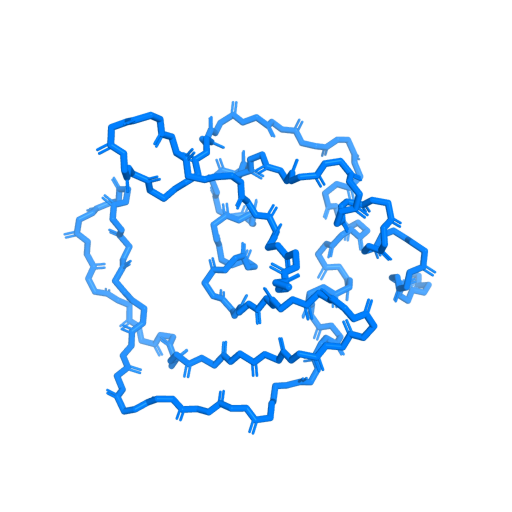2 1.00 95.94 82 LEU A O 1
ATOM 679 N N . ASP A 1 83 ? 5.471 5.699 -1.828 1.00 95.06 83 ASP A N 1
ATOM 680 C CA . ASP A 1 83 ? 6.780 6.051 -2.356 1.00 95.06 83 ASP A CA 1
ATOM 681 C C . ASP A 1 83 ? 6.822 5.775 -3.877 1.00 95.06 83 ASP A C 1
ATOM 683 O O . ASP A 1 83 ? 6.371 4.703 -4.300 1.00 95.06 83 ASP A O 1
ATOM 687 N N . PRO A 1 84 ? 7.330 6.708 -4.709 1.00 95.31 84 PRO A N 1
ATOM 688 C CA . PRO A 1 84 ? 7.332 6.540 -6.161 1.00 95.31 84 PRO A CA 1
ATOM 689 C C . PRO A 1 84 ? 8.038 5.269 -6.644 1.00 95.31 84 PRO A C 1
ATOM 691 O O . PRO A 1 84 ? 7.524 4.594 -7.533 1.00 95.31 84 PRO A O 1
ATOM 694 N N . GLU A 1 85 ? 9.167 4.896 -6.038 1.00 95.94 85 GLU A N 1
ATOM 695 C CA . GLU A 1 85 ? 9.919 3.710 -6.459 1.00 95.94 85 GLU A CA 1
ATOM 696 C C . GLU A 1 85 ? 9.184 2.425 -6.061 1.00 95.94 85 GLU A C 1
ATOM 698 O O . GLU A 1 85 ? 9.113 1.477 -6.845 1.00 95.94 85 GLU A O 1
ATOM 703 N N . PHE A 1 86 ? 8.583 2.388 -4.865 1.00 97.00 86 PHE A N 1
ATOM 704 C CA . PHE A 1 86 ? 7.742 1.257 -4.469 1.00 97.00 86 PHE A CA 1
ATOM 705 C C . PHE A 1 86 ? 6.489 1.141 -5.345 1.00 97.00 86 PHE A C 1
ATOM 707 O O . PHE A 1 86 ? 6.087 0.035 -5.706 1.00 97.00 86 PHE A O 1
ATOM 714 N N . ARG A 1 87 ? 5.874 2.270 -5.716 1.00 97.44 87 ARG A N 1
ATOM 715 C CA . ARG A 1 87 ? 4.723 2.305 -6.627 1.00 97.44 87 ARG A CA 1
ATOM 716 C C . ARG A 1 87 ? 5.075 1.685 -7.978 1.00 97.44 87 ARG A C 1
ATOM 718 O O . ARG A 1 87 ? 4.345 0.822 -8.460 1.00 97.44 87 ARG A O 1
ATOM 725 N N . GLU A 1 88 ? 6.188 2.101 -8.579 1.00 97.94 88 GLU A N 1
ATOM 726 C CA . GLU A 1 88 ? 6.680 1.539 -9.842 1.00 97.94 88 GLU A CA 1
ATOM 727 C C . GLU A 1 88 ? 6.967 0.039 -9.718 1.00 97.94 88 GLU A C 1
ATOM 729 O O . GLU A 1 88 ? 6.527 -0.747 -10.562 1.00 97.94 88 GLU A O 1
ATOM 734 N N . TYR A 1 89 ? 7.618 -0.373 -8.628 1.00 97.81 89 TYR A N 1
ATOM 735 C CA . TYR A 1 89 ? 7.860 -1.781 -8.329 1.00 97.81 89 TYR A CA 1
ATOM 736 C C . TYR A 1 89 ? 6.552 -2.586 -8.249 1.00 97.81 89 TYR A C 1
ATOM 738 O O . TYR A 1 89 ? 6.430 -3.622 -8.905 1.00 97.81 89 TYR A O 1
ATOM 746 N N . ALA A 1 90 ? 5.552 -2.100 -7.509 1.00 98.00 90 ALA A N 1
ATOM 747 C CA . ALA A 1 90 ? 4.259 -2.763 -7.366 1.00 98.00 90 ALA A CA 1
ATOM 748 C C . ALA A 1 90 ? 3.532 -2.909 -8.713 1.00 98.00 90 ALA A C 1
ATOM 750 O O . ALA A 1 90 ? 2.949 -3.954 -8.992 1.00 98.00 90 ALA A O 1
ATOM 751 N N . LEU A 1 91 ? 3.595 -1.897 -9.584 1.00 98.31 91 LEU A N 1
ATOM 752 C CA . LEU A 1 91 ? 2.985 -1.952 -10.916 1.00 98.31 91 LEU A CA 1
ATOM 753 C C . LEU A 1 91 ? 3.666 -2.962 -11.839 1.00 98.31 91 LEU A C 1
ATOM 755 O O . LEU A 1 91 ? 2.975 -3.664 -12.585 1.00 98.31 91 LEU A O 1
ATOM 759 N N . ALA A 1 92 ? 4.995 -3.042 -11.787 1.00 98.00 92 ALA A N 1
ATOM 760 C CA . ALA A 1 92 ? 5.778 -3.986 -12.578 1.00 98.00 92 ALA A CA 1
ATOM 761 C C . ALA A 1 92 ? 5.539 -5.451 -12.170 1.00 98.00 92 ALA A C 1
ATOM 763 O O . ALA A 1 92 ? 5.675 -6.340 -13.005 1.00 98.00 92 ALA A O 1
ATOM 764 N N . HIS A 1 93 ? 5.144 -5.695 -10.916 1.00 97.81 93 HIS A N 1
ATOM 765 C CA . HIS A 1 93 ? 4.941 -7.038 -10.356 1.00 97.81 93 HIS A CA 1
ATOM 766 C C . HIS A 1 93 ? 3.469 -7.380 -10.083 1.00 97.81 93 HIS A C 1
ATOM 768 O O . HIS A 1 93 ? 3.172 -8.444 -9.537 1.00 97.81 93 HIS A O 1
ATOM 774 N N . ALA A 1 94 ? 2.535 -6.495 -10.434 1.00 97.38 94 ALA A N 1
ATOM 775 C CA . ALA A 1 94 ? 1.113 -6.782 -10.327 1.00 97.38 94 ALA A CA 1
ATOM 776 C C . ALA A 1 94 ? 0.720 -7.867 -11.343 1.00 97.38 94 ALA A C 1
ATOM 778 O O . ALA A 1 94 ? 1.036 -7.713 -12.526 1.00 97.38 94 ALA A O 1
ATOM 779 N N . PRO A 1 95 ? -0.003 -8.924 -10.928 1.00 95.88 95 PRO A N 1
ATOM 780 C CA . PRO A 1 95 ? -0.499 -9.912 -11.872 1.00 95.88 95 PRO A CA 1
ATOM 781 C C . PRO A 1 95 ? -1.502 -9.282 -12.848 1.00 95.88 95 PRO A C 1
ATOM 783 O O . PRO A 1 95 ? -2.149 -8.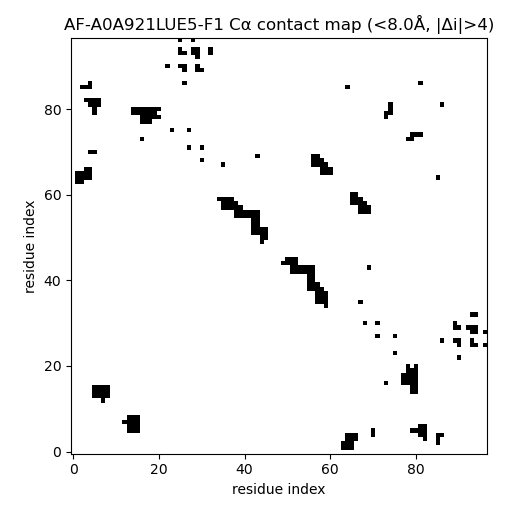259 -12.557 1.00 95.88 95 PRO A O 1
ATOM 786 N N . GLU A 1 96 ? -1.625 -9.914 -14.016 1.00 90.50 96 GLU A N 1
ATOM 787 C CA . GLU A 1 96 ? -2.665 -9.590 -14.992 1.00 90.50 96 GLU A CA 1
ATOM 788 C C . GLU A 1 96 ? -4.065 -9.749 -14.372 1.00 90.50 96 GLU A C 1
ATOM 790 O O . GLU A 1 96 ? -4.231 -10.398 -13.334 1.00 90.50 96 GLU A O 1
ATOM 795 N N . ALA A 1 97 ? -5.040 -9.037 -14.943 1.00 80.19 97 ALA A N 1
ATOM 796 C CA . ALA A 1 97 ? -6.397 -8.938 -14.405 1.00 80.19 97 ALA A CA 1
ATOM 797 C C . ALA A 1 97 ? -7.233 -10.194 -14.671 1.00 80.19 97 ALA A C 1
ATOM 799 O O . ALA A 1 97 ? -7.049 -10.803 -15.748 1.00 80.19 97 ALA A O 1
#

Sequence (97 aa):
MMKRPTHRTPDGAYGVFHKPDADKQRIMRFFNASTYDIFAAGYLFDEVAGKETRIPLAAVQRDGFAWSNRDAYYFEKYDMQLDPEFREYALAHAPEA

pLDDT: mean 92.9, std 7.1, range [69.88, 98.5]

Radius of gyration: 12.86 Å; Cα contacts (8 Å, |Δi|>4): 151; chains: 1; bounding box: 28×30×33 Å

Mean predicted aligned error: 3.37 Å

Secondary structure (DSSP, 8-state):
--B-SSPBPTTS-B---S---TTHHHHHHHHHHPPP-EEEEEEEEETTTTEEEEEEEEEEEETTEEEEHHHHHHHHHH-PPPPHHHHHHHHHHPPP-

Solvent-accessible surface area (backbone atoms only — not comparable to full-atom values): 5694 Å² total; per-residue (Å²): 134,72,46,46,49,44,56,65,40,98,88,66,47,88,40,50,64,78,40,81,58,96,57,47,73,50,39,46,41,24,52,73,70,55,76,67,84,44,77,52,99,55,52,42,66,40,77,91,80,73,40,81,50,89,48,66,37,37,26,36,74,57,98,63,34,41,49,36,55,64,55,46,50,40,37,72,76,40,22,36,42,57,29,69,69,46,45,53,52,33,56,76,64,26,66,85,133

Nearest PDB structures (foldseek):
  3uuw-assembly1_D  TM=3.393E-01  e=5.352E+00  Clostridioides difficile 630
 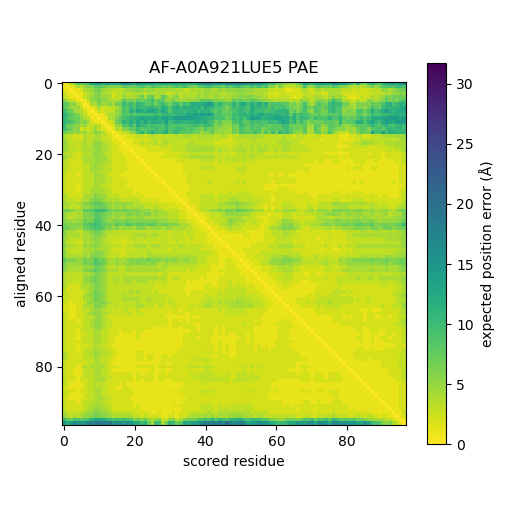 5vy1-assembly1_A  TM=3.084E-01  e=7.453E+00  Bombyx mori
  1v5n-assembly1_A  TM=2.422E-01  e=9.714E+00  Arabidopsis thaliana

Organism: NCBI:txid1871019